Protein AF-A0A9E0WF68-F1 (afdb_monomer)

Radius of gyration: 13.41 Å; Cα contacts (8 Å, |Δi|>4): 262; chains: 1; bounding box: 29×28×36 Å

Nearest PDB structures (foldseek):
  3mml-assembly1_B  TM=9.655E-01  e=1.756E-12  Mycolicibacterium smegmatis MC2 155
  2phc-assembly1_B  TM=9.652E-01  e=2.647E-12  Pyrococcus horikoshii OT3
  3ore-assembly1_A  TM=9.733E-01  e=9.070E-12  Thermus thermophilus HB8
  3opf-assembly2_B  TM=9.677E-01  e=1.147E-11  Thermus thermophilus HB8
  3opf-assembly1_A  TM=9.728E-01  e=1.450E-11  Thermus thermophilus HB8

Mean predicted aligned error: 2.61 Å

Secondary structure (DSSP, 8-state):
--TTHHHHHHHH---HHHHHHHHHH--EEEEEE-SSTT-EEEE---GGG--PPPSS-EEEE-TTEEEEETTEEEEE-S-EEE-SPEEEE--S--B-TTSSSSBSS-TT-EE-----

Structure (mmCIF, N/CA/C/O backbone):
data_AF-A0A9E0WF68-F1
#
_entry.id   AF-A0A9E0WF68-F1
#
loop_
_atom_site.group_PDB
_atom_site.id
_atom_site.type_symbol
_atom_site.label_atom_id
_atom_site.label_alt_id
_atom_site.label_comp_id
_atom_site.label_asym_id
_atom_site.label_entity_id
_atom_site.label_seq_id
_atom_site.pdbx_PDB_ins_code
_atom_site.Cartn_x
_atom_site.Cartn_y
_atom_site.Cartn_z
_atom_site.occupancy
_atom_site.B_iso_or_equiv
_atom_site.auth_seq_id
_atom_site.auth_comp_id
_atom_site.auth_asym_id
_atom_site.auth_atom_id
_atom_site.pdbx_PDB_model_num
ATOM 1 N N . HIS A 1 1 ? 2.213 -8.465 9.592 1.00 83.62 1 HIS A N 1
ATOM 2 C CA . HIS A 1 1 ? 3.435 -7.768 9.108 1.00 83.62 1 HIS A CA 1
ATOM 3 C C . HIS A 1 1 ? 3.245 -6.258 8.840 1.00 83.62 1 HIS A C 1
ATOM 5 O O . HIS A 1 1 ? 3.974 -5.699 8.027 1.00 83.62 1 HIS A O 1
ATOM 11 N N . GLY A 1 2 ? 2.330 -5.565 9.534 1.00 92.69 2 GLY A N 1
ATOM 12 C CA . GLY A 1 2 ? 2.114 -4.118 9.388 1.00 92.69 2 GLY A CA 1
ATOM 13 C C . GLY A 1 2 ? 2.496 -3.359 10.663 1.00 92.69 2 GLY A C 1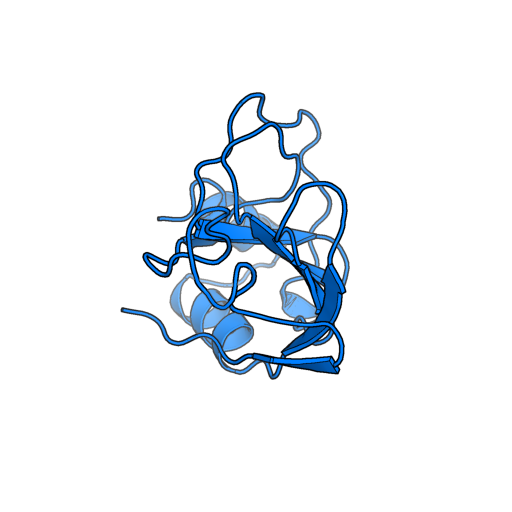
ATOM 14 O O . GLY A 1 2 ? 1.747 -3.440 11.632 1.00 92.69 2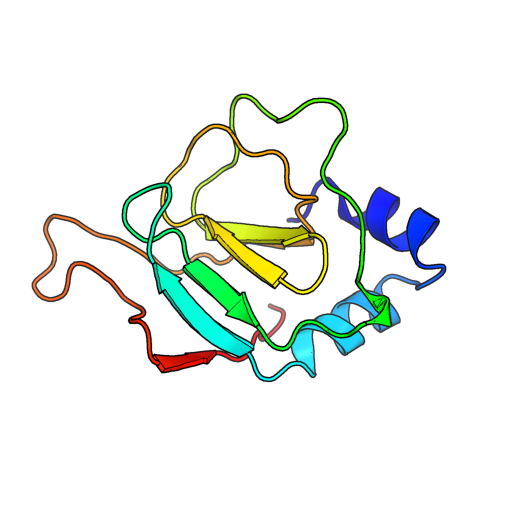 GLY A O 1
ATOM 15 N N . PRO A 1 3 ? 3.636 -2.648 10.725 1.00 96.31 3 PRO A N 1
ATOM 16 C CA . PRO A 1 3 ? 4.060 -1.955 11.945 1.00 96.31 3 PRO A CA 1
ATOM 17 C C . PRO A 1 3 ? 3.125 -0.814 12.374 1.00 96.31 3 PRO A C 1
ATOM 19 O O . PRO A 1 3 ? 3.167 -0.415 13.533 1.00 96.31 3 PRO A O 1
ATOM 22 N N . ASP A 1 4 ? 2.284 -0.292 11.475 1.00 97.69 4 ASP A N 1
ATOM 23 C CA . ASP A 1 4 ? 1.346 0.795 11.785 1.00 97.69 4 ASP A CA 1
ATOM 24 C C . ASP A 1 4 ? -0.073 0.310 12.053 1.00 97.69 4 ASP A C 1
ATOM 26 O O . ASP A 1 4 ? -0.961 1.126 12.286 1.00 97.69 4 ASP A O 1
ATOM 30 N N . PHE A 1 5 ? -0.300 -1.001 12.042 1.00 95.62 5 PHE A N 1
ATOM 31 C CA . PHE A 1 5 ? -1.631 -1.580 12.152 1.00 95.62 5 PHE A CA 1
ATOM 32 C C . PHE A 1 5 ? -2.373 -1.084 13.407 1.00 95.62 5 PHE A C 1
ATOM 34 O O . PHE A 1 5 ? -3.496 -0.596 13.318 1.00 95.62 5 PHE A O 1
ATOM 41 N N . ALA A 1 6 ? -1.692 -1.061 14.557 1.00 96.69 6 ALA A N 1
ATOM 42 C CA . ALA A 1 6 ? -2.232 -0.507 15.800 1.00 96.69 6 ALA A CA 1
ATOM 43 C C . ALA A 1 6 ? -2.537 1.002 15.727 1.00 96.69 6 ALA A C 1
ATOM 45 O O . ALA A 1 6 ? -3.524 1.461 16.299 1.00 96.69 6 ALA A O 1
ATOM 46 N N . ASN A 1 7 ? -1.725 1.783 15.006 1.00 96.00 7 ASN A N 1
ATOM 47 C CA . ASN A 1 7 ? -1.980 3.213 14.817 1.00 96.00 7 ASN A CA 1
ATOM 48 C C . ASN A 1 7 ? -3.213 3.446 13.936 1.00 96.00 7 ASN A C 1
ATOM 50 O O . ASN A 1 7 ? -4.034 4.307 14.245 1.00 96.00 7 ASN A O 1
ATOM 54 N N . VAL A 1 8 ? -3.357 2.660 12.865 1.00 97.75 8 VAL A N 1
ATOM 55 C CA . VAL A 1 8 ? -4.517 2.728 11.970 1.00 97.75 8 VAL A CA 1
ATOM 56 C C . VAL A 1 8 ? -5.790 2.355 12.723 1.00 97.75 8 VAL A C 1
ATOM 58 O O . VAL A 1 8 ? -6.761 3.102 12.643 1.00 97.75 8 VAL A O 1
ATOM 61 N N . MET A 1 9 ? -5.778 1.285 13.526 1.00 97.69 9 MET A N 1
ATOM 62 C CA . MET A 1 9 ? -6.906 0.933 14.402 1.00 97.69 9 MET A CA 1
ATOM 63 C C . MET A 1 9 ? -7.284 2.091 15.334 1.00 97.69 9 MET A C 1
ATOM 65 O O . MET A 1 9 ? -8.437 2.508 15.374 1.00 97.69 9 MET A O 1
ATOM 69 N N . ALA A 1 10 ? -6.304 2.699 16.012 1.00 97.31 10 ALA A N 1
ATOM 70 C CA . ALA A 1 10 ? -6.557 3.824 16.912 1.00 97.31 10 ALA A CA 1
ATOM 71 C C . ALA A 1 10 ? -7.148 5.059 16.203 1.00 97.31 10 ALA A C 1
ATOM 73 O O . ALA A 1 10 ? -7.951 5.778 16.791 1.00 97.31 10 ALA A O 1
ATOM 74 N N . ARG A 1 11 ? -6.759 5.322 14.948 1.00 96.56 11 ARG A N 1
ATOM 75 C CA . ARG A 1 11 ? -7.273 6.458 14.160 1.00 96.56 11 ARG A CA 1
ATOM 76 C C . ARG A 1 11 ? -8.653 6.215 13.562 1.00 96.56 11 ARG A C 1
ATOM 78 O O . ARG A 1 11 ? -9.408 7.167 13.402 1.00 96.56 11 ARG A O 1
ATOM 85 N N . THR A 1 12 ? -8.943 4.975 13.190 1.00 97.19 12 THR A N 1
ATOM 86 C CA . THR A 1 12 ? -10.185 4.593 12.501 1.00 97.19 12 THR A CA 1
ATOM 87 C C . THR A 1 12 ? -11.271 4.128 13.469 1.00 97.19 12 THR A C 1
ATOM 89 O O . THR A 1 12 ? -12.446 4.144 13.120 1.00 97.19 12 THR A O 1
ATOM 92 N N . GLY A 1 13 ? -10.896 3.725 14.687 1.00 97.62 13 GLY A N 1
ATOM 93 C CA . GLY A 1 13 ? -11.794 3.090 15.652 1.00 97.62 13 GLY A CA 1
ATOM 94 C C . GLY A 1 13 ? -12.132 1.635 15.311 1.00 97.62 13 GLY A C 1
ATOM 95 O O . GLY A 1 13 ? -12.963 1.038 15.991 1.00 97.62 13 GLY A O 1
ATOM 96 N N . LEU A 1 14 ? -11.511 1.068 14.273 1.00 98.06 14 LEU A N 1
ATOM 97 C CA . LEU A 1 14 ? -11.694 -0.325 13.878 1.00 98.06 14 LEU A CA 1
ATOM 98 C C . LEU A 1 14 ? -10.826 -1.241 14.738 1.00 98.06 14 LEU A C 1
ATOM 100 O O . LEU A 1 14 ? -9.681 -0.911 15.053 1.00 98.06 14 LEU A O 1
ATOM 104 N N . ASP A 1 15 ? -11.361 -2.411 15.072 1.00 97.62 15 ASP A N 1
ATOM 105 C CA . ASP A 1 15 ? -10.546 -3.508 15.577 1.00 97.62 15 ASP A CA 1
ATOM 106 C C . ASP A 1 15 ? -9.793 -4.209 14.433 1.00 97.62 15 ASP A C 1
ATOM 108 O O . ASP A 1 15 ? -9.922 -3.871 13.251 1.00 97.62 15 ASP A O 1
ATOM 112 N N . GLU A 1 16 ? -8.966 -5.189 14.790 1.00 96.25 16 GLU A N 1
ATOM 113 C CA . GLU A 1 16 ? -8.101 -5.871 13.832 1.00 96.25 16 GLU A CA 1
ATOM 114 C C . GLU A 1 16 ? -8.883 -6.638 12.768 1.00 96.25 16 GLU A C 1
ATOM 116 O O . GLU A 1 16 ? -8.568 -6.542 11.578 1.00 96.25 16 GLU A O 1
ATOM 121 N N . ALA A 1 17 ? -9.932 -7.348 13.181 1.00 97.19 17 ALA A N 1
ATOM 122 C CA . ALA A 1 17 ? -10.764 -8.118 12.273 1.00 97.19 17 ALA A CA 1
ATOM 123 C C . ALA A 1 17 ? -11.500 -7.198 11.290 1.00 97.19 17 ALA A C 1
ATOM 125 O O . ALA A 1 17 ? -11.522 -7.474 10.091 1.00 97.19 17 ALA A O 1
ATOM 126 N N . ALA A 1 18 ? -12.046 -6.082 11.776 1.00 97.94 18 ALA A N 1
ATOM 127 C CA . ALA A 1 18 ? -12.751 -5.105 10.963 1.00 97.94 18 ALA A CA 1
ATOM 128 C C . ALA A 1 18 ? -11.814 -4.388 9.981 1.00 97.94 18 ALA A C 1
ATOM 130 O O . ALA A 1 18 ? -12.186 -4.185 8.827 1.00 97.94 18 ALA A O 1
ATOM 131 N N . LEU A 1 19 ? -10.585 -4.058 10.391 1.00 98.00 19 LEU A N 1
ATOM 132 C CA . LEU A 1 19 ? -9.588 -3.445 9.510 1.00 98.00 19 LEU A CA 1
ATOM 133 C C . LEU A 1 19 ? -9.167 -4.414 8.390 1.00 98.00 19 LEU A C 1
ATOM 135 O O . LEU A 1 19 ? -9.177 -4.034 7.216 1.00 98.00 19 LEU A O 1
ATOM 139 N N . ILE A 1 20 ? -8.859 -5.676 8.722 1.00 97.50 20 ILE A N 1
ATOM 140 C CA . ILE A 1 20 ? -8.542 -6.710 7.719 1.00 97.50 20 ILE A CA 1
ATOM 141 C C . ILE A 1 20 ? -9.728 -6.911 6.776 1.00 97.50 20 ILE A C 1
ATOM 143 O O . ILE A 1 20 ? -9.538 -6.939 5.559 1.00 97.50 20 ILE A O 1
ATOM 147 N N . ALA A 1 21 ? -10.946 -7.026 7.310 1.00 97.81 21 ALA A N 1
ATOM 148 C CA . ALA A 1 21 ? -12.153 -7.214 6.514 1.00 97.81 21 ALA A CA 1
ATOM 149 C C . ALA A 1 21 ? -12.391 -6.037 5.558 1.00 97.81 21 ALA A C 1
ATOM 151 O O . ALA A 1 21 ? -12.586 -6.261 4.366 1.00 97.81 21 ALA A O 1
ATOM 152 N N . ALA A 1 22 ? -12.295 -4.795 6.042 1.00 97.50 22 ALA A N 1
ATOM 153 C CA . ALA A 1 22 ? -12.454 -3.597 5.219 1.00 97.50 22 ALA A CA 1
ATOM 154 C C . ALA A 1 22 ? -11.422 -3.546 4.082 1.00 97.50 22 ALA A C 1
ATOM 156 O O . ALA A 1 22 ? -11.764 -3.276 2.933 1.00 97.50 22 ALA A O 1
ATOM 157 N N . HIS A 1 23 ? -10.159 -3.869 4.373 1.00 98.06 23 HIS A N 1
ATOM 158 C CA . HIS A 1 23 ? -9.106 -3.857 3.35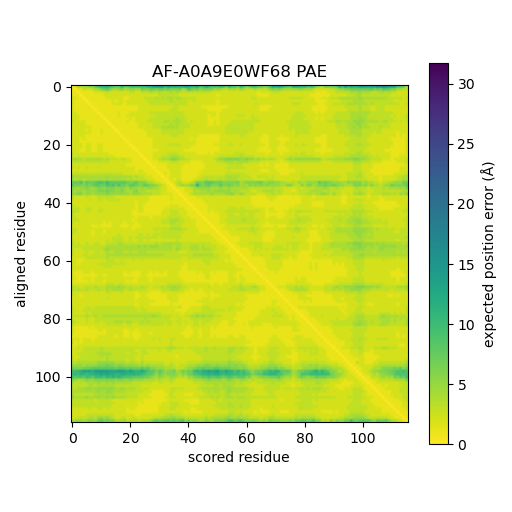9 1.00 98.06 23 HIS A CA 1
ATOM 159 C C . HIS A 1 23 ? -9.277 -4.990 2.334 1.00 98.06 23 HIS A C 1
ATOM 161 O O . HIS A 1 23 ? -9.116 -4.799 1.135 1.00 98.06 23 HIS A O 1
ATOM 167 N N . THR A 1 24 ? -9.615 -6.196 2.783 1.00 97.75 24 THR A N 1
ATOM 168 C CA . THR A 1 24 ? -9.693 -7.383 1.910 1.00 97.75 24 THR A CA 1
ATOM 169 C C . THR A 1 24 ? -11.005 -7.473 1.125 1.00 97.75 24 THR A C 1
ATOM 171 O O . THR A 1 24 ? -11.054 -8.123 0.079 1.00 97.75 24 THR A O 1
ATOM 174 N N . ALA A 1 25 ? -12.054 -6.773 1.567 1.00 97.00 25 ALA A N 1
ATOM 175 C CA . ALA A 1 25 ? -13.282 -6.586 0.799 1.00 97.00 25 ALA A CA 1
ATOM 176 C C . ALA A 1 25 ? -13.081 -5.673 -0.424 1.00 97.00 25 ALA A C 1
ATOM 178 O O . ALA A 1 25 ? -13.817 -5.805 -1.406 1.00 97.00 25 ALA A O 1
ATOM 179 N N . GLY A 1 26 ? -12.077 -4.788 -0.384 1.00 93.31 26 GLY A N 1
ATOM 180 C CA . GLY A 1 26 ? -11.759 -3.853 -1.458 1.00 93.31 26 GLY A CA 1
ATOM 181 C C . GLY A 1 26 ? -11.438 -4.540 -2.789 1.00 93.31 26 GLY A C 1
ATOM 182 O O . GLY A 1 26 ? -10.752 -5.566 -2.855 1.00 93.31 26 GLY A O 1
ATOM 183 N N . VAL A 1 27 ? -11.929 -3.944 -3.875 1.00 97.00 27 VAL A N 1
ATOM 184 C CA . VAL A 1 27 ? -11.519 -4.263 -5.245 1.00 97.00 27 VAL A CA 1
ATOM 185 C C . VAL A 1 27 ? -10.698 -3.087 -5.739 1.00 97.00 27 VAL A C 1
ATOM 187 O O . VAL A 1 27 ? -11.224 -1.999 -5.967 1.00 97.00 27 VAL A O 1
ATOM 190 N N . TYR A 1 28 ? -9.396 -3.309 -5.852 1.00 98.31 28 TYR A N 1
ATOM 191 C CA . TYR A 1 28 ? -8.431 -2.252 -6.086 1.00 98.31 28 TYR A CA 1
ATOM 192 C C . TYR A 1 28 ? -8.109 -2.129 -7.564 1.00 98.31 28 TYR A C 1
ATOM 194 O O . TYR A 1 28 ? -7.894 -3.142 -8.223 1.00 98.31 28 TYR A O 1
ATOM 202 N N . LYS A 1 29 ? -8.009 -0.907 -8.080 1.00 98.38 29 LYS A N 1
ATOM 203 C CA . LYS A 1 29 ? -7.553 -0.662 -9.452 1.00 98.38 29 LYS A CA 1
ATOM 204 C C . LYS A 1 29 ? -6.175 -0.025 -9.437 1.00 98.38 29 LYS A C 1
ATOM 206 O O . LYS A 1 29 ? -5.953 0.933 -8.702 1.00 98.38 29 LYS A O 1
ATOM 211 N N . VAL A 1 30 ? -5.258 -0.542 -10.252 1.00 98.25 30 VAL A N 1
ATOM 212 C CA . VAL A 1 30 ? -3.937 0.068 -10.434 1.00 98.25 30 VAL A CA 1
ATOM 213 C C . VAL A 1 30 ? -4.097 1.333 -11.272 1.00 98.25 30 VAL A C 1
ATOM 215 O O . VAL A 1 30 ? -4.237 1.264 -12.493 1.00 98.25 30 VAL A O 1
ATOM 218 N N . ASP A 1 31 ? -4.073 2.492 -10.623 1.00 97.38 31 ASP A N 1
ATOM 219 C CA . ASP A 1 31 ? -4.202 3.778 -11.313 1.00 97.38 31 ASP A CA 1
ATOM 220 C C . ASP A 1 31 ? -2.876 4.207 -11.943 1.00 97.38 31 ASP A C 1
ATOM 222 O O . ASP A 1 31 ? -2.842 4.739 -13.051 1.00 97.38 31 ASP A O 1
ATOM 226 N N . MET A 1 32 ? -1.767 3.967 -11.238 1.00 96.19 32 MET A N 1
ATOM 227 C CA . MET A 1 32 ? -0.431 4.350 -11.682 1.00 96.19 32 MET A CA 1
ATOM 228 C C . MET A 1 32 ? 0.631 3.426 -11.091 1.00 96.19 32 MET A C 1
ATOM 230 O O . MET A 1 32 ? 0.541 3.021 -9.932 1.00 96.19 32 MET A O 1
ATOM 234 N N . ILE A 1 33 ? 1.688 3.181 -11.865 1.00 94.88 33 ILE A N 1
ATOM 235 C CA . ILE A 1 33 ? 2.960 2.653 -11.367 1.00 94.88 33 ILE A CA 1
ATOM 236 C C . ILE A 1 33 ? 4.020 3.748 -11.507 1.00 94.88 33 ILE A C 1
ATOM 238 O O . ILE A 1 33 ? 4.211 4.292 -12.592 1.00 94.88 33 ILE A O 1
ATOM 242 N N . GLY A 1 34 ? 4.681 4.109 -10.409 1.00 87.56 34 GLY A N 1
ATOM 243 C CA . GLY A 1 34 ? 5.606 5.246 -10.346 1.00 87.56 34 GLY A CA 1
ATOM 244 C C . GLY A 1 34 ? 6.113 5.491 -8.923 1.00 87.56 34 GLY A C 1
ATOM 245 O O . GLY A 1 34 ? 5.793 4.716 -8.040 1.00 87.56 34 GLY A O 1
ATOM 246 N N . PHE A 1 35 ? 6.881 6.562 -8.676 1.00 85.88 35 PHE A N 1
ATOM 247 C CA . PHE A 1 35 ? 7.712 6.804 -7.468 1.00 85.88 35 PHE A CA 1
ATOM 248 C C . PHE A 1 35 ? 8.985 5.946 -7.411 1.00 85.88 35 PHE A C 1
ATOM 250 O O . PHE A 1 35 ? 10.088 6.489 -7.401 1.00 85.88 35 PHE A O 1
ATOM 257 N N . THR A 1 36 ? 8.845 4.625 -7.463 1.00 90.88 36 THR A N 1
ATOM 258 C CA . THR A 1 36 ? 9.941 3.674 -7.709 1.00 90.88 36 THR A CA 1
ATOM 259 C C . THR A 1 36 ? 9.465 2.600 -8.690 1.00 90.88 36 THR A C 1
ATOM 261 O O . THR A 1 36 ? 8.254 2.436 -8.866 1.00 90.88 36 THR A O 1
ATOM 264 N N . PRO A 1 37 ? 10.368 1.863 -9.366 1.00 90.75 37 PRO A N 1
ATOM 265 C CA . PRO A 1 37 ? 9.961 0.743 -10.208 1.00 90.75 37 PRO A CA 1
ATOM 266 C C . PRO A 1 37 ? 9.063 -0.235 -9.439 1.00 90.75 37 PRO A C 1
ATOM 268 O O . PRO A 1 37 ? 9.468 -0.794 -8.423 1.00 90.75 37 PRO A O 1
ATOM 271 N N . GLY A 1 38 ? 7.831 -0.397 -9.922 1.00 89.44 38 GLY A N 1
ATOM 272 C CA . GLY A 1 38 ? 6.840 -1.318 -9.373 1.00 89.44 38 GLY A CA 1
ATOM 273 C C . GLY A 1 38 ? 6.045 -0.784 -8.181 1.00 89.44 38 GLY A C 1
ATOM 274 O O . GLY A 1 38 ? 5.152 -1.488 -7.719 1.00 89.44 38 GLY A O 1
ATOM 275 N N . PHE A 1 39 ? 6.306 0.434 -7.684 1.00 97.12 39 PHE A N 1
ATOM 276 C CA . PHE A 1 39 ? 5.404 1.014 -6.692 1.00 97.12 39 PHE A CA 1
ATOM 277 C C . PHE A 1 39 ? 4.064 1.348 -7.350 1.00 97.12 39 PHE A C 1
ATOM 279 O O . PHE A 1 39 ? 4.013 2.133 -8.299 1.00 97.12 39 PHE A O 1
ATOM 286 N N . ALA A 1 40 ? 2.992 0.739 -6.850 1.00 97.75 40 ALA A N 1
ATOM 287 C CA . ALA A 1 40 ? 1.658 0.868 -7.420 1.00 97.75 40 ALA A CA 1
ATOM 288 C C . ALA A 1 40 ? 0.744 1.691 -6.514 1.00 97.75 40 ALA A C 1
ATOM 290 O O . ALA A 1 40 ? 0.645 1.429 -5.314 1.00 97.75 40 ALA A O 1
ATOM 291 N N . TYR A 1 41 ? 0.057 2.657 -7.119 1.00 98.00 41 TYR A N 1
ATOM 292 C CA . TYR A 1 41 ? -1.021 3.427 -6.512 1.00 98.00 41 TYR A CA 1
ATOM 293 C C . TYR A 1 41 ? -2.348 2.773 -6.868 1.00 98.00 41 TYR A C 1
ATOM 295 O O . TYR A 1 41 ? -2.680 2.638 -8.048 1.00 98.00 41 TYR A O 1
ATOM 303 N N . LEU A 1 42 ? -3.086 2.360 -5.843 1.00 98.31 42 LEU A N 1
ATOM 304 C CA . LEU A 1 42 ? -4.321 1.609 -5.979 1.00 98.31 42 LEU A CA 1
ATOM 305 C C . LEU A 1 42 ? -5.510 2.423 -5.464 1.00 98.31 42 LEU A C 1
ATOM 307 O O . LEU A 1 42 ? -5.559 2.735 -4.270 1.00 98.31 42 LEU A O 1
ATOM 311 N N . SER A 1 43 ? -6.475 2.743 -6.326 1.00 97.81 43 SER A N 1
ATOM 312 C CA . SER A 1 43 ? -7.784 3.247 -5.888 1.00 97.81 43 SER A CA 1
ATOM 313 C C . SER A 1 43 ? -8.680 2.103 -5.416 1.00 97.81 43 SER A C 1
ATOM 315 O O . SER A 1 43 ? -8.379 0.933 -5.649 1.00 97.81 43 SER A O 1
ATOM 317 N N . GLY A 1 44 ? -9.780 2.437 -4.737 1.00 96.25 44 GLY A N 1
ATOM 318 C CA . GLY A 1 44 ? -10.727 1.456 -4.190 1.00 96.25 44 GLY A CA 1
ATOM 319 C C . GLY A 1 44 ? -10.526 1.144 -2.706 1.00 96.25 44 GLY A C 1
ATOM 320 O O . GLY A 1 44 ? -11.147 0.216 -2.195 1.00 96.25 44 GLY A O 1
ATOM 321 N N . LEU A 1 45 ? -9.682 1.914 -2.005 1.00 97.81 45 LEU A N 1
ATOM 322 C CA . LEU A 1 45 ? -9.568 1.830 -0.551 1.00 97.81 45 LEU A CA 1
ATOM 323 C C . LEU A 1 45 ? -10.885 2.260 0.110 1.00 97.81 45 LEU A C 1
ATOM 325 O O . LEU A 1 45 ? -11.424 3.320 -0.214 1.00 97.81 45 LEU A O 1
ATOM 329 N N . ASP A 1 46 ? -11.364 1.457 1.061 1.00 97.00 46 ASP A N 1
ATOM 330 C CA . ASP A 1 46 ? -12.530 1.793 1.877 1.00 97.00 46 ASP A CA 1
ATOM 331 C C . ASP A 1 46 ? -12.314 3.130 2.611 1.00 97.00 46 ASP A C 1
ATOM 333 O O . ASP A 1 46 ? -11.256 3.373 3.199 1.00 97.00 46 ASP A O 1
ATOM 337 N N . ALA A 1 47 ? -13.322 4.003 2.596 1.00 95.81 47 ALA A N 1
ATOM 338 C CA . ALA A 1 47 ? -13.262 5.304 3.255 1.00 95.81 47 ALA A CA 1
ATOM 339 C C . ALA A 1 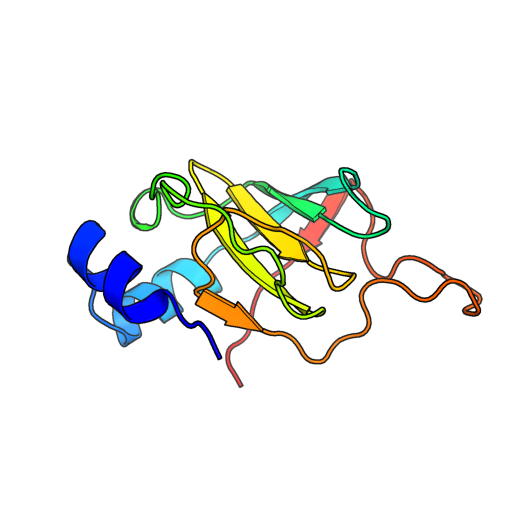47 ? -13.025 5.190 4.773 1.00 95.81 47 ALA A C 1
ATOM 341 O O . ALA A 1 47 ? -12.421 6.091 5.358 1.00 95.81 47 ALA A O 1
ATOM 342 N N . ALA A 1 48 ? -13.435 4.081 5.399 1.00 96.44 48 ALA A N 1
ATOM 343 C CA . ALA A 1 48 ? -13.173 3.786 6.806 1.00 96.44 48 ALA A CA 1
ATOM 344 C C . ALA A 1 48 ? -11.677 3.586 7.115 1.00 96.44 48 ALA A C 1
ATOM 346 O O . A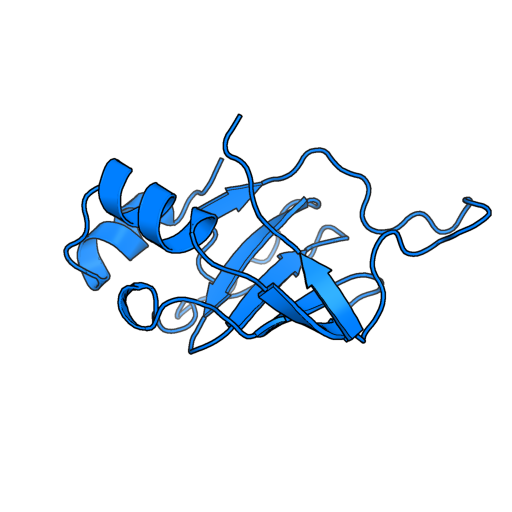LA A 1 48 ? -11.266 3.726 8.263 1.00 96.44 48 ALA A O 1
ATOM 347 N N . LEU A 1 49 ? -10.852 3.295 6.102 1.00 97.31 49 LEU A N 1
ATOM 348 C CA . LEU A 1 49 ? -9.400 3.127 6.222 1.00 97.31 49 LEU A CA 1
ATOM 349 C C . LEU A 1 49 ? -8.615 4.400 5.876 1.00 97.31 49 LEU A C 1
ATOM 351 O O . LEU A 1 49 ? -7.384 4.378 5.839 1.00 97.31 49 LEU A O 1
ATOM 355 N N . ASN A 1 50 ? -9.293 5.519 5.616 1.00 96.31 50 ASN A N 1
ATOM 356 C CA . ASN A 1 50 ? -8.625 6.763 5.263 1.00 96.31 50 ASN A CA 1
ATOM 357 C C . ASN A 1 50 ? -7.839 7.325 6.457 1.00 96.31 50 ASN A C 1
ATOM 359 O O . ASN A 1 50 ? -8.403 7.840 7.424 1.00 96.31 50 ASN A O 1
ATOM 363 N N . VAL A 1 51 ? -6.513 7.262 6.357 1.00 96.94 51 VAL A N 1
ATOM 364 C CA . VAL A 1 51 ? -5.582 7.810 7.344 1.00 96.94 51 VAL A CA 1
ATOM 365 C C . VAL A 1 51 ? -4.535 8.705 6.672 1.00 96.94 51 VAL A C 1
ATOM 367 O O . VAL A 1 51 ? -4.136 8.462 5.524 1.00 96.94 51 VAL A O 1
ATOM 370 N N . PRO A 1 52 ? -4.054 9.759 7.358 1.00 96.62 52 PRO A N 1
ATOM 371 C CA . PRO A 1 52 ? -2.991 10.598 6.824 1.00 96.62 52 PRO A CA 1
ATOM 372 C C . PRO A 1 52 ? -1.666 9.831 6.744 1.00 96.62 52 PRO A C 1
ATOM 374 O O . PRO A 1 52 ? -1.469 8.793 7.379 1.00 96.62 52 PRO A O 1
ATOM 377 N N . ARG A 1 53 ? -0.723 10.382 5.977 1.00 97.44 53 ARG A N 1
ATOM 378 C CA . ARG A 1 53 ? 0.672 9.925 5.988 1.00 97.44 53 ARG A CA 1
ATOM 379 C C . ARG A 1 53 ? 1.269 10.072 7.390 1.00 97.44 53 ARG A C 1
ATOM 381 O O . ARG A 1 53 ? 0.838 10.909 8.182 1.00 97.44 53 ARG A O 1
ATOM 388 N N . LEU A 1 54 ? 2.311 9.297 7.661 1.00 96.75 54 LEU A N 1
ATOM 389 C CA . LEU A 1 54 ? 3.142 9.476 8.845 1.00 96.75 54 LEU A CA 1
ATOM 390 C C . LEU A 1 54 ? 3.778 10.868 8.836 1.00 96.75 54 LEU A C 1
ATOM 392 O O . LEU A 1 54 ? 4.295 11.309 7.809 1.00 96.75 54 LEU A O 1
ATOM 396 N N . GLU A 1 55 ? 3.801 11.516 10.001 1.00 95.19 55 GLU A N 1
ATOM 397 C CA . GLU A 1 55 ? 4.453 12.821 10.190 1.00 95.19 55 GLU A CA 1
ATOM 398 C C . GLU A 1 55 ? 5.946 12.769 9.849 1.00 95.19 55 GLU A C 1
ATOM 400 O O . GLU A 1 55 ? 6.503 13.699 9.271 1.00 95.19 55 GLU A O 1
ATOM 405 N N . ARG A 1 56 ? 6.593 11.650 10.190 1.00 95.38 56 ARG A N 1
ATOM 406 C CA . ARG A 1 56 ? 7.990 11.363 9.868 1.00 95.38 56 ARG A CA 1
ATOM 407 C C . ARG A 1 56 ? 8.057 10.110 8.995 1.00 95.38 56 ARG A C 1
ATOM 409 O O . ARG A 1 56 ? 7.796 9.018 9.504 1.00 95.38 56 ARG A O 1
ATOM 416 N N . PRO A 1 57 ? 8.385 10.235 7.696 1.00 95.50 57 PRO A N 1
ATOM 417 C CA . PRO A 1 57 ? 8.564 9.083 6.823 1.00 95.50 57 PRO A CA 1
ATOM 418 C C . PRO A 1 57 ? 9.652 8.138 7.337 1.00 95.50 57 PRO A C 1
ATOM 420 O O . PRO A 1 57 ? 10.660 8.575 7.894 1.00 95.50 57 PRO A O 1
ATOM 423 N N . ARG A 1 58 ? 9.480 6.837 7.097 1.00 96.88 58 ARG A N 1
ATOM 424 C CA . ARG A 1 58 ? 10.541 5.856 7.316 1.00 96.88 58 ARG A CA 1
ATOM 425 C C . ARG A 1 58 ? 11.630 6.051 6.278 1.00 96.88 58 ARG A C 1
ATOM 427 O O . ARG A 1 58 ? 11.341 6.257 5.102 1.00 96.88 58 ARG A O 1
ATOM 434 N N . THR A 1 59 ? 12.875 5.899 6.704 1.00 96.88 59 THR A N 1
ATOM 435 C CA . THR A 1 59 ? 14.032 5.797 5.805 1.00 96.88 59 THR A CA 1
ATOM 436 C C . THR A 1 59 ? 14.069 4.454 5.079 1.00 96.88 59 THR A C 1
ATOM 438 O O . THR A 1 59 ? 14.620 4.365 3.985 1.00 96.88 59 THR A O 1
ATOM 441 N N . HIS A 1 60 ? 13.452 3.424 5.666 1.00 97.12 60 HIS A N 1
ATOM 442 C CA . HIS A 1 60 ? 13.392 2.081 5.113 1.00 97.12 60 HIS A CA 1
ATOM 443 C C . HIS A 1 60 ? 12.018 1.436 5.336 1.00 97.12 60 HIS A C 1
ATOM 445 O O . HIS A 1 60 ? 11.569 1.238 6.466 1.00 97.12 60 HIS A O 1
ATOM 451 N N . VAL A 1 61 ? 11.374 1.092 4.229 1.00 97.81 61 VAL A N 1
ATOM 452 C CA . VAL A 1 61 ? 10.186 0.256 4.099 1.00 97.81 61 VAL A CA 1
ATOM 453 C C . VAL A 1 61 ? 10.618 -0.996 3.334 1.00 97.81 61 VAL A C 1
ATOM 455 O O . VAL A 1 61 ? 11.257 -0.846 2.292 1.00 97.81 61 VAL A O 1
ATOM 458 N N . PRO A 1 62 ? 10.325 -2.210 3.827 1.00 97.38 62 PRO A N 1
ATOM 459 C CA . PRO A 1 62 ? 10.639 -3.442 3.109 1.00 97.38 62 PRO A CA 1
ATOM 460 C C . PRO A 1 62 ? 9.887 -3.564 1.774 1.00 97.38 62 PRO A C 1
ATOM 462 O O . PRO A 1 62 ? 8.766 -3.076 1.631 1.00 97.38 62 PRO A O 1
ATOM 465 N N . ALA A 1 63 ? 10.469 -4.286 0.814 1.00 97.50 63 ALA A N 1
ATOM 466 C CA . ALA A 1 63 ? 9.731 -4.717 -0.373 1.00 97.50 63 ALA A CA 1
ATOM 467 C C . ALA A 1 63 ? 8.532 -5.603 0.010 1.00 97.50 63 ALA A C 1
ATOM 469 O O . ALA A 1 63 ? 8.537 -6.278 1.043 1.00 97.50 63 ALA A O 1
ATOM 470 N N . GLY A 1 64 ? 7.499 -5.572 -0.824 1.00 97.69 64 GLY A N 1
ATOM 471 C CA . GLY A 1 64 ? 6.217 -6.229 -0.604 1.00 97.69 64 GLY A CA 1
ATOM 472 C C . GLY A 1 64 ? 5.310 -5.513 0.399 1.00 97.69 64 GLY A C 1
ATOM 473 O O . GLY A 1 64 ? 4.193 -5.972 0.624 1.00 97.69 64 GLY A O 1
ATOM 474 N N . SER A 1 65 ? 5.747 -4.425 1.048 1.00 98.44 65 SER A N 1
ATOM 475 C CA . SER A 1 65 ? 4.911 -3.732 2.034 1.00 98.44 65 SER A CA 1
ATOM 476 C C . SER A 1 65 ? 3.621 -3.194 1.411 1.00 98.44 65 SER A C 1
ATOM 478 O O . SER A 1 65 ? 3.618 -2.675 0.295 1.00 98.44 65 SER A O 1
ATOM 480 N N . VAL A 1 66 ? 2.532 -3.299 2.172 1.00 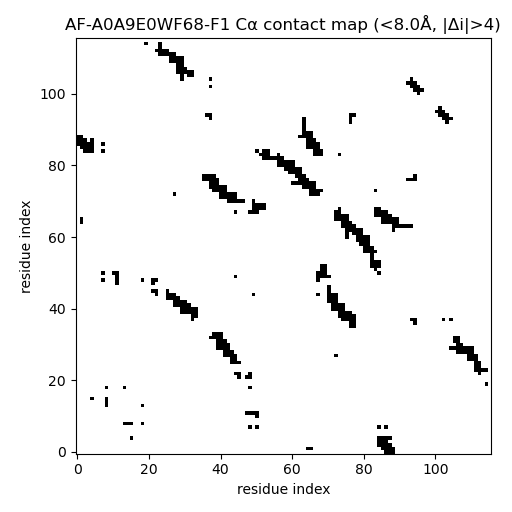98.31 66 VAL A N 1
ATOM 481 C CA . VAL A 1 66 ? 1.213 -2.751 1.844 1.00 98.31 66 VAL A CA 1
ATOM 482 C C . VAL A 1 66 ? 0.982 -1.544 2.741 1.00 98.31 66 VAL A C 1
ATOM 484 O O . VAL A 1 66 ? 0.942 -1.680 3.969 1.00 98.31 66 VAL A O 1
ATOM 487 N N . GLY A 1 67 ? 0.878 -0.365 2.136 1.00 98.12 67 GLY A N 1
ATOM 488 C CA . GLY A 1 67 ? 0.605 0.885 2.834 1.00 98.12 67 GLY A CA 1
ATOM 489 C C . GLY A 1 67 ? -0.733 1.485 2.433 1.00 98.12 67 GLY A C 1
ATOM 490 O O . GLY A 1 67 ? -1.219 1.235 1.337 1.00 98.12 67 GLY A O 1
ATOM 491 N N . ILE A 1 68 ? -1.304 2.328 3.284 1.00 98.31 68 ILE A N 1
ATOM 492 C CA . ILE A 1 68 ? -2.524 3.085 2.976 1.00 98.31 68 ILE A CA 1
ATOM 493 C C . ILE A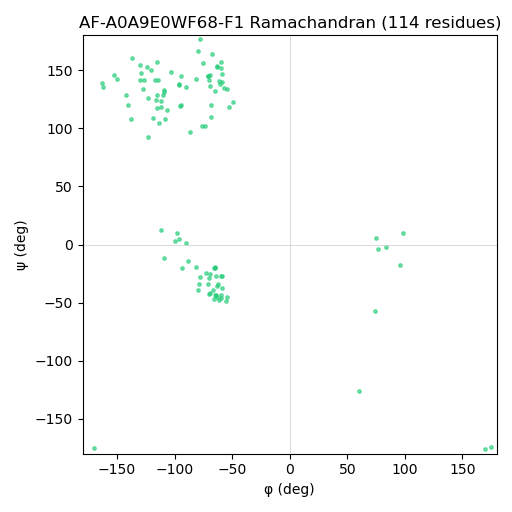 1 68 ? -2.324 4.559 3.303 1.00 98.31 68 ILE A C 1
ATOM 495 O O . ILE A 1 68 ? -1.660 4.895 4.282 1.00 98.31 68 ILE A O 1
ATOM 499 N N . SER A 1 69 ? -2.867 5.454 2.481 1.00 96.75 69 SER A N 1
ATOM 500 C CA . SER A 1 69 ? -2.934 6.874 2.814 1.00 96.75 69 SER A CA 1
ATOM 501 C C . SER A 1 69 ? -3.958 7.612 1.964 1.00 96.75 69 SER A C 1
ATOM 503 O O . SER A 1 69 ? -4.003 7.447 0.742 1.00 96.75 69 SER A O 1
ATOM 505 N N . GLY A 1 70 ? -4.755 8.473 2.598 1.00 93.81 70 GLY A N 1
ATOM 506 C CA . GLY A 1 70 ? -5.850 9.141 1.906 1.00 93.81 70 GLY A CA 1
ATOM 507 C C . GLY A 1 70 ? -6.835 8.104 1.366 1.00 93.81 70 GLY A C 1
ATOM 508 O O . GLY A 1 70 ? -7.287 7.226 2.092 1.00 93.81 70 GLY A O 1
ATOM 509 N N . THR A 1 71 ? -7.119 8.175 0.069 1.00 95.06 71 THR A N 1
ATOM 510 C CA . THR A 1 71 ? -8.011 7.241 -0.638 1.00 95.06 71 THR A CA 1
ATOM 511 C C . THR A 1 71 ? -7.266 6.126 -1.376 1.00 95.06 71 THR A C 1
ATOM 513 O O . THR A 1 71 ? -7.869 5.429 -2.191 1.00 95.06 71 THR A O 1
ATOM 516 N N . TYR A 1 72 ? -5.957 5.978 -1.149 1.00 97.69 72 TYR A N 1
ATOM 517 C CA . TYR A 1 72 ? -5.121 5.034 -1.882 1.00 97.69 72 TYR A CA 1
ATOM 518 C C . TYR A 1 72 ? -4.572 3.925 -0.990 1.00 97.69 72 TYR A C 1
ATOM 520 O O . TYR A 1 72 ? -4.109 4.166 0.127 1.00 97.69 72 TYR A O 1
ATOM 528 N N . CYS A 1 73 ? -4.521 2.721 -1.553 1.00 98.19 73 CYS A N 1
ATOM 529 C CA . CYS A 1 73 ? -3.618 1.662 -1.121 1.00 98.19 73 CYS A CA 1
ATOM 530 C C . CYS A 1 73 ? -2.346 1.700 -1.984 1.00 98.19 73 CYS A C 1
ATOM 532 O O . CYS A 1 73 ? -2.381 2.054 -3.159 1.00 98.19 73 CYS A O 1
ATOM 534 N N . GLY A 1 74 ? -1.203 1.389 -1.386 1.00 97.69 74 GLY A N 1
ATOM 535 C CA . GLY A 1 74 ? 0.115 1.463 -1.997 1.00 97.69 74 GLY A CA 1
ATOM 536 C C . GLY A 1 74 ? 0.850 0.142 -1.840 1.00 97.69 74 GLY A C 1
ATOM 537 O O . GLY A 1 74 ? 0.883 -0.423 -0.745 1.00 97.69 74 GLY A O 1
ATOM 538 N N . LEU A 1 75 ? 1.462 -0.334 -2.921 1.00 97.75 75 LEU A N 1
ATOM 539 C CA . LEU A 1 75 ? 2.299 -1.532 -2.913 1.00 97.75 75 LEU A CA 1
ATOM 540 C C . LEU A 1 75 ? 3.756 -1.166 -3.151 1.00 97.75 75 LEU A C 1
ATOM 542 O O . LEU A 1 75 ? 4.104 -0.649 -4.208 1.00 97.75 75 LEU A O 1
ATOM 546 N N . TYR A 1 76 ? 4.615 -1.457 -2.179 1.00 97.88 76 TYR A N 1
ATOM 547 C CA . TYR A 1 76 ? 6.047 -1.183 -2.255 1.00 97.88 76 TYR A CA 1
ATOM 548 C C . TYR A 1 76 ? 6.779 -2.345 -2.933 1.00 97.88 76 TYR A C 1
ATOM 550 O O . TYR A 1 76 ? 7.122 -3.319 -2.274 1.00 97.88 76 TYR A O 1
ATOM 558 N N . ALA A 1 77 ? 7.052 -2.268 -4.238 1.00 97.25 77 ALA A N 1
ATOM 559 C CA . ALA A 1 77 ? 7.771 -3.344 -4.937 1.00 97.25 77 ALA A CA 1
ATOM 560 C C . ALA A 1 77 ? 9.254 -3.467 -4.563 1.00 97.25 77 ALA A C 1
ATOM 562 O O . ALA A 1 77 ? 9.819 -4.556 -4.610 1.00 97.25 77 ALA A O 1
ATOM 563 N N . LEU A 1 78 ? 9.877 -2.356 -4.177 1.00 96.69 78 LEU A N 1
ATOM 564 C CA . LEU A 1 78 ? 11.288 -2.271 -3.815 1.00 96.69 78 LEU A CA 1
ATOM 565 C C . LEU A 1 78 ? 11.444 -1.693 -2.407 1.00 96.69 78 LEU A C 1
ATOM 567 O O . LEU A 1 78 ? 10.594 -0.902 -1.982 1.00 96.69 78 LEU A O 1
ATOM 571 N N . PRO A 1 79 ? 12.531 -2.035 -1.690 1.00 96.88 79 PRO A N 1
ATOM 572 C CA . PRO A 1 79 ? 12.802 -1.414 -0.411 1.00 96.88 79 PRO A CA 1
ATOM 573 C C . PRO A 1 79 ? 13.224 0.048 -0.601 1.00 96.88 79 PRO A C 1
ATOM 575 O O . PRO A 1 79 ? 13.923 0.386 -1.557 1.00 96.88 79 PRO A O 1
ATOM 578 N N . GLY A 1 80 ? 12.841 0.923 0.323 1.00 95.75 80 GLY A N 1
ATOM 579 C CA . GLY A 1 80 ? 13.189 2.343 0.235 1.00 95.75 80 GLY A CA 1
ATOM 580 C C . GLY A 1 80 ? 12.446 3.217 1.240 1.00 95.75 80 GLY A C 1
ATOM 581 O O . GLY A 1 80 ? 11.709 2.695 2.073 1.00 95.75 80 GLY A O 1
ATOM 582 N N . PRO A 1 81 ? 12.625 4.545 1.206 1.00 96.06 81 PRO A N 1
ATOM 583 C CA . PRO A 1 81 ? 11.921 5.434 2.116 1.00 96.06 81 PRO A CA 1
ATOM 584 C C . PRO A 1 81 ? 10.418 5.487 1.804 1.00 96.06 81 PRO A C 1
ATOM 586 O O . PRO A 1 81 ? 10.000 5.437 0.647 1.00 96.06 81 PRO A O 1
ATOM 589 N N . GLY A 1 82 ? 9.587 5.635 2.835 1.00 96.56 82 GLY A N 1
ATOM 590 C CA . GLY A 1 82 ? 8.135 5.639 2.679 1.00 96.56 82 GLY A CA 1
ATOM 591 C C . GLY A 1 82 ? 7.415 6.221 3.888 1.00 96.56 82 GLY A C 1
ATOM 592 O O . GLY A 1 82 ? 7.787 5.980 5.031 1.00 96.56 82 GLY A O 1
ATOM 593 N N . GLY A 1 83 ? 6.380 7.022 3.633 1.00 96.81 83 GLY A N 1
ATOM 594 C CA . GLY A 1 83 ? 5.616 7.703 4.684 1.00 96.81 83 GLY A CA 1
ATOM 595 C C . GLY A 1 83 ? 4.1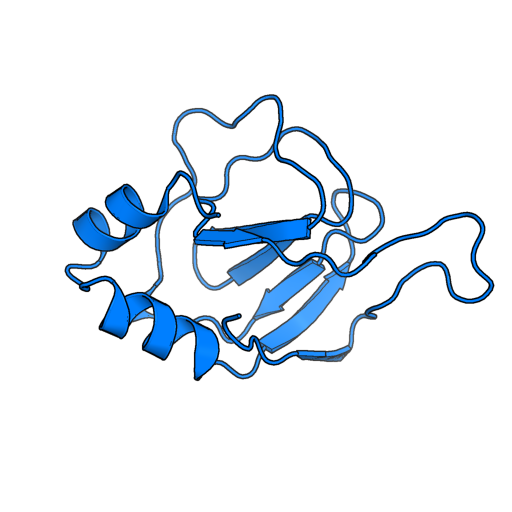86 7.208 4.844 1.00 96.81 83 GLY A C 1
ATOM 596 O O . GLY A 1 83 ? 3.397 7.909 5.462 1.00 96.81 83 GLY A O 1
ATOM 597 N N . TRP A 1 84 ? 3.812 6.083 4.236 1.00 98.12 84 TRP A N 1
ATOM 598 C CA . TRP A 1 84 ? 2.453 5.562 4.371 1.00 98.12 84 TRP A CA 1
ATOM 599 C C . TRP A 1 84 ? 2.401 4.615 5.570 1.00 98.12 84 TRP A C 1
ATOM 601 O O . TRP A 1 84 ? 3.324 3.807 5.720 1.00 98.12 84 TRP A O 1
ATOM 611 N N . PRO A 1 85 ? 1.364 4.708 6.419 1.00 98.31 85 PRO A N 1
ATOM 612 C CA . PRO A 1 85 ? 1.051 3.666 7.383 1.00 98.31 85 PRO A CA 1
ATOM 613 C C . PRO A 1 85 ? 1.017 2.289 6.716 1.00 98.31 85 PRO A C 1
ATOM 615 O O . PRO A 1 85 ? 0.292 2.078 5.747 1.00 98.31 85 PRO A O 1
ATOM 618 N N . LEU A 1 86 ? 1.833 1.367 7.216 1.00 98.50 86 LEU A N 1
ATOM 619 C CA . LEU A 1 86 ? 1.990 0.010 6.717 1.00 98.50 86 LEU A CA 1
ATOM 620 C C . LEU A 1 86 ? 1.099 -0.947 7.508 1.00 98.50 86 LEU A C 1
ATOM 622 O O . LEU A 1 86 ? 1.280 -1.127 8.716 1.00 98.50 86 LEU A O 1
ATOM 626 N N . ILE A 1 87 ? 0.182 -1.601 6.803 1.00 98.06 87 ILE A N 1
ATOM 627 C CA . ILE A 1 87 ? -0.823 -2.507 7.378 1.00 98.06 87 ILE A CA 1
ATOM 628 C C . ILE A 1 87 ? -0.553 -3.979 7.049 1.00 98.06 87 ILE A C 1
ATOM 630 O O . ILE A 1 87 ? -1.121 -4.870 7.668 1.00 98.06 87 ILE A O 1
ATOM 634 N N . GLY A 1 88 ? 0.368 -4.267 6.131 1.00 97.62 88 GLY A N 1
ATOM 635 C CA . GLY A 1 88 ? 0.670 -5.638 5.744 1.00 97.62 88 GLY A CA 1
ATOM 636 C C . GLY A 1 88 ? 1.908 -5.762 4.872 1.00 97.62 88 GLY A C 1
ATOM 637 O O . GLY A 1 88 ? 2.628 -4.791 4.625 1.00 97.62 88 GLY A O 1
ATOM 638 N N . ARG A 1 89 ? 2.153 -6.987 4.411 1.00 97.94 89 ARG A N 1
ATOM 639 C CA . ARG A 1 89 ? 3.207 -7.308 3.453 1.00 97.94 89 ARG A CA 1
ATOM 640 C C . ARG A 1 89 ? 2.780 -8.513 2.619 1.00 97.94 89 ARG A C 1
ATOM 642 O O . ARG A 1 89 ? 2.161 -9.418 3.166 1.00 97.94 89 ARG A O 1
ATOM 649 N N . THR A 1 90 ? 3.113 -8.505 1.335 1.00 97.19 90 THR A N 1
ATOM 650 C CA . THR A 1 90 ? 3.034 -9.670 0.450 1.00 97.19 90 THR A CA 1
ATOM 651 C C . THR A 1 90 ? 4.426 -10.254 0.233 1.00 97.19 90 THR A C 1
ATOM 653 O O . THR A 1 90 ? 5.407 -9.510 0.202 1.00 97.19 90 THR A O 1
ATOM 656 N N . ASP A 1 91 ? 4.504 -11.568 0.051 1.00 94.94 91 ASP A N 1
ATOM 657 C CA . ASP A 1 91 ? 5.741 -12.259 -0.329 1.00 94.94 91 ASP A CA 1
ATOM 658 C C . ASP A 1 91 ? 5.897 -12.369 -1.860 1.00 94.94 91 ASP A C 1
ATOM 660 O O . ASP A 1 91 ? 6.880 -12.914 -2.358 1.00 94.94 91 ASP A O 1
ATOM 664 N N . MET A 1 92 ? 4.942 -11.831 -2.629 1.00 94.94 92 MET A N 1
ATOM 665 C CA . MET A 1 92 ? 5.026 -11.782 -4.0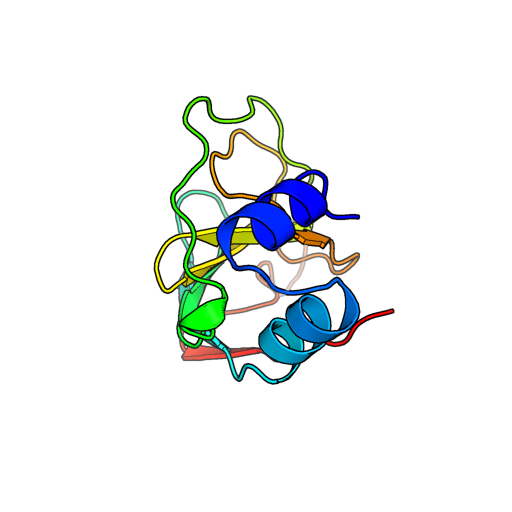89 1.00 94.94 92 MET A CA 1
ATOM 666 C C . MET A 1 92 ? 6.119 -10.816 -4.560 1.00 94.94 92 MET A C 1
ATOM 668 O O . MET A 1 92 ? 6.212 -9.673 -4.104 1.00 94.94 92 MET A O 1
ATOM 672 N N . THR A 1 93 ? 6.896 -11.238 -5.556 1.00 94.75 93 THR A N 1
ATOM 673 C CA . THR A 1 93 ? 7.844 -10.367 -6.259 1.00 94.75 93 THR A CA 1
ATOM 674 C C . THR A 1 93 ? 7.092 -9.455 -7.226 1.00 94.75 93 THR A C 1
ATOM 676 O O . THR A 1 93 ? 6.683 -9.872 -8.304 1.00 94.75 93 THR A O 1
ATOM 679 N N . LEU A 1 94 ? 6.895 -8.196 -6.831 1.00 95.50 94 LEU A N 1
ATOM 680 C CA . LEU A 1 94 ? 6.148 -7.206 -7.620 1.00 95.50 94 LEU A CA 1
ATOM 681 C C . LEU A 1 94 ? 6.964 -6.622 -8.788 1.00 95.50 94 LEU A C 1
ATOM 683 O O . LEU A 1 94 ? 6.391 -6.206 -9.796 1.00 95.50 94 LEU A O 1
ATOM 687 N N . PHE A 1 95 ? 8.291 -6.582 -8.643 1.00 96.50 95 PHE A N 1
ATOM 688 C CA . PHE A 1 95 ? 9.221 -6.123 -9.669 1.00 96.50 95 PHE A CA 1
ATOM 689 C C . PHE A 1 95 ? 10.498 -6.970 -9.670 1.00 96.50 95 PHE A C 1
ATOM 691 O O . PHE A 1 95 ? 11.148 -7.112 -8.634 1.00 96.50 95 PHE A O 1
ATOM 698 N N . ASP A 1 96 ? 10.877 -7.479 -10.840 1.00 94.69 96 ASP A N 1
ATOM 699 C CA . ASP A 1 96 ? 12.140 -8.179 -11.081 1.00 94.69 96 ASP A CA 1
ATOM 700 C C . ASP A 1 96 ? 12.736 -7.742 -12.421 1.00 94.69 96 ASP A C 1
ATOM 702 O O . ASP A 1 96 ? 12.282 -8.131 -13.494 1.00 94.69 96 ASP A O 1
ATOM 706 N N . ARG A 1 97 ? 13.817 -6.961 -12.367 1.00 93.31 97 ARG A N 1
ATOM 707 C CA . ARG A 1 97 ? 14.505 -6.456 -13.562 1.00 93.31 97 ARG A CA 1
ATOM 708 C C . ARG A 1 97 ? 15.023 -7.569 -14.486 1.00 93.31 97 ARG A C 1
ATOM 710 O O . ARG A 1 97 ? 15.213 -7.308 -15.671 1.00 93.31 97 ARG A O 1
ATOM 717 N N . SER A 1 98 ? 15.318 -8.751 -13.949 1.00 94.12 98 SER A N 1
ATOM 718 C CA . SER A 1 98 ? 15.886 -9.873 -14.706 1.00 94.12 98 SER A CA 1
ATOM 719 C C . SER A 1 98 ? 14.833 -10.775 -15.357 1.00 94.12 98 SER A C 1
ATOM 721 O O . SER A 1 98 ? 15.170 -11.563 -16.242 1.00 94.12 98 SER A O 1
ATOM 723 N N . GLY A 1 99 ? 13.568 -10.644 -14.951 1.00 88.88 99 GLY A N 1
ATOM 724 C CA . GLY A 1 99 ? 12.466 -11.461 -15.442 1.00 88.88 99 GLY A CA 1
ATOM 725 C C . GLY A 1 99 ? 11.998 -11.081 -16.850 1.00 88.88 99 GLY A C 1
ATOM 726 O O . GLY A 1 99 ? 12.126 -9.940 -17.290 1.00 88.88 99 GLY A O 1
ATOM 727 N N . ALA A 1 100 ? 11.381 -12.041 -17.550 1.00 87.56 100 ALA A N 1
ATOM 728 C CA . ALA A 1 100 ? 10.776 -11.814 -18.869 1.00 87.56 100 ALA A CA 1
ATOM 729 C C . ALA A 1 100 ? 9.596 -10.821 -18.827 1.00 87.56 100 ALA A C 1
ATOM 731 O O . ALA A 1 100 ? 9.329 -10.133 -19.811 1.00 87.56 100 ALA A O 1
ATOM 732 N N . ALA A 1 101 ? 8.919 -10.726 -17.679 1.00 87.75 101 ALA A N 1
ATOM 733 C CA . ALA A 1 101 ? 7.910 -9.719 -17.372 1.00 87.75 101 ALA A CA 1
ATOM 734 C C . ALA A 1 101 ? 8.338 -8.971 -16.096 1.00 87.75 101 ALA A C 1
ATOM 736 O O . ALA A 1 101 ? 8.045 -9.436 -14.995 1.00 87.75 101 ALA A O 1
ATOM 737 N N . PRO A 1 102 ? 9.061 -7.838 -16.214 1.00 92.00 102 PRO A N 1
ATOM 738 C CA . PRO A 1 102 ? 9.679 -7.205 -15.052 1.00 92.00 102 PRO A CA 1
ATOM 739 C C . PRO A 1 102 ? 8.713 -6.644 -14.014 1.00 92.00 102 PRO A C 1
ATOM 741 O O . PRO A 1 102 ? 9.115 -6.424 -12.878 1.00 92.00 102 PRO A O 1
ATOM 744 N N . PHE A 1 103 ? 7.463 -6.388 -14.392 1.00 94.94 103 PHE A N 1
ATOM 745 C CA . PHE A 1 103 ? 6.417 -5.891 -13.506 1.00 94.94 103 PHE A CA 1
ATOM 746 C C . PHE A 1 103 ? 5.321 -6.946 -13.413 1.00 94.94 103 PHE A C 1
ATOM 748 O O . PHE A 1 103 ? 4.775 -7.343 -14.442 1.00 94.94 103 PHE A O 1
ATOM 755 N N . LEU A 1 104 ? 4.997 -7.378 -12.193 1.00 94.69 104 LEU A N 1
ATOM 756 C CA . LEU A 1 104 ? 3.923 -8.347 -11.967 1.00 94.69 104 LEU A CA 1
ATOM 757 C C . LEU A 1 104 ? 2.535 -7.741 -12.219 1.00 94.69 104 LEU A C 1
ATOM 759 O O . LEU A 1 104 ? 1.633 -8.439 -12.665 1.00 94.69 104 LEU A O 1
ATOM 763 N N . ILE A 1 105 ? 2.379 -6.456 -11.905 1.00 94.75 105 ILE A N 1
ATOM 764 C CA . ILE A 1 105 ? 1.133 -5.697 -12.037 1.00 94.75 105 ILE A CA 1
ATOM 765 C C . ILE A 1 105 ? 1.349 -4.510 -12.975 1.00 94.75 105 ILE A C 1
ATOM 767 O O . ILE A 1 105 ? 2.456 -3.971 -13.050 1.00 94.75 105 ILE A O 1
ATOM 771 N N . GLN A 1 106 ? 0.299 -4.099 -13.681 1.00 95.44 106 GLN A N 1
ATOM 772 C CA . GLN A 1 106 ? 0.299 -3.017 -14.665 1.00 95.44 106 GLN A CA 1
ATOM 773 C C . GLN A 1 106 ? -0.852 -2.026 -14.419 1.00 95.44 106 GLN A C 1
ATOM 775 O O . GLN A 1 106 ? -1.871 -2.395 -13.833 1.00 95.44 106 GLN A O 1
ATOM 780 N N . PRO A 1 107 ? -0.731 -0.754 -14.854 1.00 96.75 107 PRO A N 1
ATOM 781 C CA . PRO A 1 107 ? -1.852 0.181 -14.814 1.00 96.75 107 PRO A CA 1
ATOM 782 C C . PRO A 1 107 ? -3.081 -0.382 -15.534 1.00 96.75 107 PRO A C 1
ATOM 784 O O . PRO A 1 107 ? -2.978 -0.883 -16.651 1.00 96.75 107 PRO A O 1
ATOM 787 N N . GLY A 1 108 ? -4.246 -0.269 -14.901 1.00 97.00 108 GLY A N 1
ATOM 788 C CA . GLY A 1 108 ? -5.498 -0.854 -15.378 1.00 97.00 108 GLY A CA 1
ATOM 789 C C . GLY A 1 108 ? -5.835 -2.216 -14.770 1.00 97.00 108 GLY A C 1
ATOM 790 O O . GLY A 1 108 ? -7.013 -2.580 -14.787 1.00 97.00 108 GLY A O 1
ATOM 791 N N . ASP A 1 109 ? -4.866 -2.920 -14.175 1.00 97.75 109 ASP A N 1
ATOM 792 C CA . ASP A 1 109 ? -5.129 -4.183 -13.486 1.00 97.75 109 ASP A CA 1
ATOM 793 C C . ASP A 1 109 ? -6.064 -3.993 -12.291 1.00 97.75 109 ASP A C 1
ATOM 795 O O . ASP A 1 109 ? -6.127 -2.931 -11.661 1.00 97.75 109 ASP A O 1
ATOM 799 N N . THR A 1 110 ? -6.776 -5.069 -11.964 1.00 98.00 110 THR A N 1
ATOM 800 C CA . THR A 1 110 ? -7.614 -5.156 -10.770 1.00 98.00 110 THR A CA 1
ATOM 801 C C . THR A 1 110 ? -6.990 -6.124 -9.772 1.00 98.00 110 THR A C 1
ATOM 803 O O . THR A 1 110 ? -6.679 -7.263 -10.113 1.00 98.00 110 THR A O 1
ATOM 806 N N . ILE A 1 111 ? -6.826 -5.678 -8.530 1.00 96.94 111 ILE A N 1
ATOM 807 C CA . ILE A 1 111 ? -6.174 -6.406 -7.444 1.00 96.94 111 ILE A CA 1
ATOM 808 C C . ILE A 1 111 ? -7.190 -6.673 -6.335 1.00 96.94 111 ILE A C 1
ATOM 810 O O . ILE A 1 111 ? -8.020 -5.828 -5.996 1.00 96.94 111 ILE A O 1
ATOM 814 N N . ARG A 1 112 ? -7.096 -7.856 -5.729 1.00 97.25 112 ARG A N 1
ATOM 815 C CA . ARG A 1 112 ? -7.750 -8.174 -4.458 1.00 97.25 112 ARG A CA 1
ATOM 816 C C . ARG A 1 112 ? -6.703 -8.697 -3.491 1.00 97.25 112 ARG A C 1
ATOM 818 O O . ARG A 1 112 ? -5.804 -9.433 -3.892 1.00 97.25 112 ARG A O 1
ATOM 825 N N . PHE A 1 113 ? -6.831 -8.318 -2.227 1.00 97.56 113 PHE A N 1
ATOM 826 C CA . PHE A 1 113 ? -5.952 -8.795 -1.168 1.00 97.56 113 PHE A CA 1
ATOM 827 C C . PHE A 1 113 ? -6.587 -9.976 -0.446 1.00 97.56 113 PHE A C 1
ATOM 829 O O . PHE A 1 113 ? -7.772 -9.950 -0.122 1.00 97.56 113 PHE A O 1
ATOM 836 N N . THR A 1 114 ? -5.785 -10.996 -0.160 1.00 96.62 114 THR A N 1
ATOM 837 C CA . THR A 1 114 ? -6.192 -12.156 0.637 1.00 96.62 114 THR A CA 1
ATOM 838 C C . THR A 1 114 ? -5.241 -12.275 1.827 1.00 96.62 114 THR A C 1
ATOM 840 O O . THR A 1 114 ? -4.028 -12.271 1.611 1.00 96.62 114 THR A O 1
ATOM 843 N N . PRO A 1 115 ? -5.752 -12.322 3.069 1.00 94.19 115 PRO A N 1
ATOM 844 C CA . PRO A 1 115 ? -4.915 -12.519 4.245 1.00 94.19 115 PRO A CA 1
ATOM 845 C C . PRO A 1 115 ? -4.398 -13.967 4.281 1.00 94.19 115 PRO A C 1
ATOM 847 O O . PRO A 1 115 ? -5.114 -14.881 3.867 1.00 94.19 115 PRO A O 1
ATOM 850 N N . ILE A 1 116 ? -3.166 -14.158 4.763 1.00 91.06 116 ILE A N 1
ATOM 851 C CA . ILE A 1 116 ? -2.475 -15.454 4.893 1.00 91.06 116 ILE A CA 1
ATOM 852 C C . ILE A 1 116 ? -1.930 -15.650 6.303 1.00 91.06 116 ILE A C 1
ATOM 854 O O . ILE A 1 116 ? -1.651 -14.620 6.964 1.00 91.06 116 ILE A O 1
#

Solvent-accessible surface area (backbone atoms only — not comparable to full-atom values): 6278 Å² total; per-residue (Å²): 115,25,92,31,39,70,58,51,25,70,74,55,73,38,54,72,69,55,47,52,48,50,58,41,69,25,66,25,36,29,73,40,68,48,103,47,78,44,18,33,40,21,40,49,47,47,76,75,67,50,38,72,57,46,95,70,56,39,77,68,36,59,50,23,27,30,24,35,35,53,62,32,34,36,40,29,26,49,63,38,64,45,36,49,43,27,61,26,60,48,92,63,75,34,42,38,92,87,46,99,64,37,52,70,70,55,66,75,40,77,48,72,55,77,93,129

pLDDT: mean 96.04, std 2.78, range [83.62, 98.5]

Foldseek 3Di:
DFPCQVVLCVVLVDDPVRVCCQQQVWWWAFADQDPDHLKTKTARRDPSSADAWAPDKDQWDQAQWWFDHGRTIIHRLHIGIGGGRTNDGDPDNQADPPDPDGGPDDHGDIDGDDDD

Sequence (116 aa):
HGPDFANVMARTGLDEAALIAAHTAGVYKVDMIGFTPGFAYLSGLDAALNVPRLERPRTHVPAGSVGISGTYCGLYALPGPGGWPLIGRTDMTLFDRSGAAPFLIQPGDTIRFTPI